Protein AF-A0A7C6L7Q6-F1 (afdb_monomer)

Nearest PDB structures (foldseek):
  7sqc-assembly1_R0  TM=4.753E-01  e=5.467E-02  Chlamydomonas reinhardtii
  7xt4-assembly1_C  TM=5.118E-01  e=1.279E-01  Candidatus Scalindua brodae
  7y8y-assembly1_B  TM=5.255E-01  e=1.122E-01  Candidatus Scalindua brodae
  7xsq-assembly1_B  TM=5.511E-01  e=2.156E-01  Candidatus S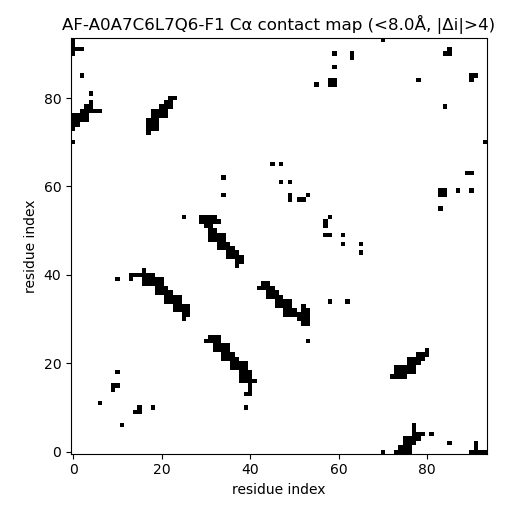calindua brodae
  7xss-assembly1_C  TM=5.230E-01  e=2.458E-01  Candidatus Scalindua brodae

Mean predicted aligned error: 6.53 Å

Sequen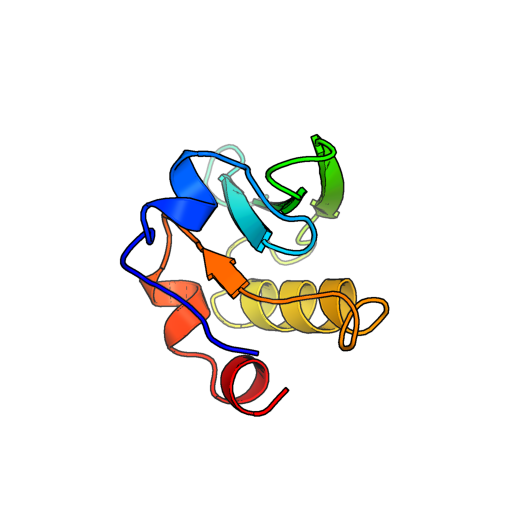ce (94 aa):
MPFLRLHPEVINRKERVRDREIDTIIGKNKRDAIVTICERKTKMAIIHKLDEGRKAEALPQTVFLSLLAYKDKVHSITSDNGDELLHTKKLRKA

Radius of gyration: 12.82 Å; Cα contacts (8 Å, |Δi|>4): 167; chains: 1; bounding box: 29×24×30 Å

Foldseek 3Di:
DAEDADQPVCLVVLVDWQEWEWEKDADPPQQKIKIWIAISNPRDIDIGIQNRGPDLVRVQVVVCVSCVVCVVRHDYYYYPVCPSNVPDPSVVVD

Structure (mmCIF, N/CA/C/O backbone):
data_AF-A0A7C6L7Q6-F1
#
_entry.id   AF-A0A7C6L7Q6-F1
#
loop_
_atom_site.group_PDB
_atom_site.id
_atom_site.type_symbol
_atom_site.label_atom_id
_atom_site.label_alt_id
_atom_site.label_comp_id
_atom_site.label_asym_id
_atom_site.label_entity_id
_atom_site.label_seq_id
_atom_site.pdbx_PDB_ins_code
_atom_site.Cartn_x
_atom_site.Cartn_y
_atom_site.Cartn_z
_atom_site.occupancy
_atom_site.B_iso_or_equiv
_atom_site.auth_seq_id
_atom_site.auth_comp_id
_atom_site.auth_asym_id
_atom_site.auth_atom_id
_atom_site.pdbx_PDB_model_num
ATOM 1 N N . MET A 1 1 ? 10.172 -6.048 -0.193 1.00 61.16 1 MET A N 1
ATOM 2 C CA . MET A 1 1 ? 9.987 -4.731 -0.866 1.00 61.16 1 MET A CA 1
ATOM 3 C C . MET A 1 1 ? 10.576 -3.593 -0.033 1.00 61.16 1 MET A C 1
ATOM 5 O O . MET A 1 1 ? 10.320 -3.580 1.166 1.00 61.16 1 MET A O 1
ATOM 9 N N . PRO A 1 2 ? 11.355 -2.648 -0.597 1.00 68.75 2 PRO A N 1
ATOM 10 C CA . PRO A 1 2 ? 11.906 -1.531 0.170 1.00 68.75 2 PRO A CA 1
ATOM 11 C C . PRO A 1 2 ? 10.902 -0.378 0.340 1.00 68.75 2 PRO A C 1
ATOM 13 O O . PRO A 1 2 ? 10.264 0.060 -0.619 1.00 68.75 2 PRO A O 1
ATOM 16 N N . PHE A 1 3 ? 10.815 0.138 1.570 1.00 71.56 3 PHE A N 1
ATOM 17 C CA . PHE A 1 3 ? 10.124 1.386 1.893 1.00 71.56 3 PHE A CA 1
ATOM 18 C C . PHE A 1 3 ? 11.136 2.532 1.829 1.00 71.56 3 PHE A C 1
ATOM 20 O O . PHE A 1 3 ? 12.166 2.480 2.509 1.00 71.56 3 PHE A O 1
ATOM 27 N N . LEU A 1 4 ? 10.874 3.540 1.002 1.00 68.75 4 LEU A N 1
ATOM 28 C CA . LEU A 1 4 ? 11.803 4.639 0.755 1.00 68.75 4 LEU A CA 1
ATOM 29 C C . LEU A 1 4 ? 11.230 5.942 1.314 1.00 68.75 4 LEU A C 1
ATOM 31 O O . LEU A 1 4 ? 10.129 6.352 0.961 1.00 68.75 4 LEU A O 1
ATOM 35 N N . ARG A 1 5 ? 11.998 6.591 2.198 1.00 63.44 5 ARG A N 1
ATOM 36 C CA . ARG A 1 5 ? 11.690 7.937 2.715 1.00 63.44 5 ARG A CA 1
ATOM 37 C C . ARG A 1 5 ? 12.099 9.026 1.718 1.00 63.44 5 ARG A C 1
ATOM 39 O O . ARG A 1 5 ? 11.448 10.056 1.610 1.00 63.44 5 ARG A O 1
ATOM 46 N N . LEU A 1 6 ? 13.193 8.789 0.999 1.00 65.31 6 LEU A N 1
ATOM 47 C CA . LEU A 1 6 ? 13.668 9.646 -0.081 1.00 65.31 6 LEU A CA 1
ATOM 48 C C . LEU A 1 6 ? 13.104 9.125 -1.400 1.00 65.31 6 LEU A C 1
ATOM 50 O O . LEU A 1 6 ? 13.008 7.915 -1.586 1.00 65.31 6 LEU A O 1
ATOM 54 N N . HIS A 1 7 ? 12.755 10.031 -2.307 1.00 70.50 7 HIS A N 1
ATOM 55 C CA . HIS A 1 7 ? 12.244 9.695 -3.632 1.00 70.50 7 HIS A CA 1
ATOM 56 C C . HIS A 1 7 ? 13.400 9.755 -4.645 1.00 70.50 7 HIS A C 1
ATOM 58 O O . HIS A 1 7 ? 13.735 10.855 -5.087 1.00 70.50 7 HIS A O 1
ATOM 64 N N . PRO A 1 8 ? 14.041 8.620 -5.005 1.00 77.75 8 PRO A N 1
ATOM 65 C CA . PRO A 1 8 ? 14.990 8.564 -6.109 1.00 77.75 8 PRO A CA 1
ATOM 66 C C . PRO A 1 8 ? 14.464 9.272 -7.357 1.00 77.75 8 PRO A C 1
ATOM 68 O O . PRO A 1 8 ? 13.273 9.179 -7.664 1.00 77.75 8 PRO A O 1
ATOM 71 N N . GLU A 1 9 ? 15.349 9.911 -8.122 1.00 80.94 9 GLU A N 1
ATOM 72 C CA . GLU A 1 9 ? 14.939 10.666 -9.313 1.00 80.94 9 GLU A CA 1
ATOM 73 C C . GLU A 1 9 ? 14.134 9.823 -10.306 1.00 80.94 9 GLU A C 1
ATOM 75 O O . GLU A 1 9 ? 13.155 10.315 -10.857 1.00 80.94 9 GLU A O 1
ATOM 80 N N . VAL A 1 10 ? 14.460 8.536 -10.453 1.00 79.94 10 VAL A N 1
ATOM 81 C CA . VAL A 1 10 ? 13.714 7.592 -11.304 1.00 79.94 10 VAL A CA 1
ATOM 82 C C . VAL A 1 10 ? 12.225 7.482 -10.926 1.00 79.94 10 VAL A C 1
ATOM 84 O O . VAL A 1 10 ? 11.366 7.361 -11.802 1.00 79.94 10 VAL A O 1
ATOM 87 N N . ILE A 1 11 ? 11.895 7.581 -9.630 1.00 81.12 11 ILE A N 1
ATOM 88 C CA . ILE A 1 11 ? 10.509 7.568 -9.131 1.00 81.12 11 ILE A CA 1
ATOM 89 C C . ILE A 1 11 ? 9.828 8.903 -9.452 1.00 81.12 11 ILE A C 1
ATOM 91 O O . ILE A 1 11 ? 8.674 8.932 -9.888 1.00 81.12 11 ILE A O 1
ATOM 95 N N . ASN A 1 12 ? 10.543 10.017 -9.275 1.00 81.75 12 ASN A N 1
ATOM 96 C CA . ASN A 1 12 ? 10.022 11.359 -9.552 1.00 81.75 12 ASN A CA 1
ATOM 97 C C . ASN A 1 12 ? 9.773 11.593 -11.044 1.00 81.75 12 ASN A C 1
ATOM 99 O O . ASN A 1 12 ? 8.749 12.171 -11.412 1.00 81.75 12 ASN A O 1
ATOM 103 N N . ARG A 1 13 ? 10.658 11.077 -11.899 1.00 85.81 13 ARG A N 1
ATOM 104 C CA . ARG A 1 13 ? 10.535 11.118 -13.361 1.00 85.81 13 ARG A CA 1
ATOM 105 C C . ARG A 1 13 ? 9.472 10.153 -13.901 1.00 85.81 13 ARG A C 1
ATOM 107 O O . ARG A 1 13 ? 9.108 10.254 -15.067 1.00 85.81 13 ARG A O 1
ATOM 114 N N . LYS A 1 14 ? 8.928 9.255 -13.060 1.00 85.75 14 LYS A N 1
ATOM 115 C CA . LYS A 1 14 ? 7.888 8.264 -13.415 1.00 85.75 14 LYS A CA 1
ATOM 116 C C . LYS A 1 14 ? 8.312 7.361 -14.585 1.00 85.75 14 LYS A C 1
ATOM 118 O O . LYS A 1 14 ? 7.496 6.977 -15.423 1.00 85.75 14 LYS A O 1
ATOM 123 N N . GLU A 1 15 ? 9.597 7.019 -14.651 1.00 85.56 15 GLU A N 1
ATOM 124 C CA . GLU A 1 15 ? 10.193 6.346 -15.814 1.00 85.56 15 GLU A CA 1
ATOM 125 C C . GLU A 1 15 ? 9.889 4.841 -15.853 1.00 85.56 15 GLU A C 1
ATOM 127 O O . GLU A 1 15 ? 9.789 4.252 -16.934 1.00 85.56 15 GLU A O 1
ATOM 132 N N . ARG A 1 16 ? 9.635 4.210 -14.700 1.00 88.00 16 ARG A N 1
ATOM 133 C CA . ARG A 1 16 ? 9.319 2.777 -14.594 1.00 88.00 16 ARG A CA 1
ATOM 134 C C . ARG A 1 16 ? 7.979 2.524 -13.906 1.00 88.00 16 ARG A C 1
ATOM 136 O O . ARG A 1 16 ? 7.449 3.375 -13.205 1.00 88.00 16 ARG A O 1
ATOM 143 N N . VAL A 1 17 ? 7.429 1.341 -14.160 1.00 88.25 17 VAL A N 1
ATOM 144 C CA . VAL A 1 17 ? 6.243 0.833 -13.463 1.00 88.25 17 VAL A CA 1
ATOM 145 C C . VAL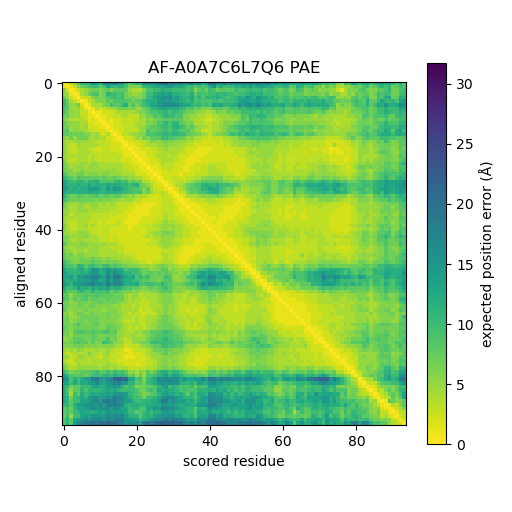 A 1 17 ? 6.647 0.165 -12.150 1.00 88.25 17 VAL A C 1
ATOM 147 O O . VAL A 1 17 ? 7.783 -0.293 -12.024 1.00 88.25 17 VAL A O 1
ATOM 150 N N . ARG A 1 18 ? 5.670 -0.011 -11.252 1.00 87.75 18 ARG A N 1
ATOM 151 C CA . ARG A 1 18 ? 5.757 -0.737 -9.966 1.00 87.75 18 ARG A CA 1
ATOM 152 C C . ARG A 1 18 ? 6.293 0.101 -8.805 1.00 87.75 18 ARG A C 1
ATOM 154 O O . ARG A 1 18 ? 6.448 -0.434 -7.708 1.00 87.75 18 ARG A O 1
ATOM 161 N N . ASP A 1 19 ? 6.514 1.395 -9.007 1.00 88.81 19 ASP A N 1
ATOM 162 C CA . ASP A 1 19 ? 6.737 2.325 -7.903 1.00 88.81 19 ASP A CA 1
ATOM 163 C C . ASP A 1 19 ? 5.378 2.800 -7.393 1.00 88.81 19 ASP A C 1
ATOM 165 O O . ASP A 1 19 ? 4.571 3.357 -8.147 1.00 88.81 19 ASP A O 1
ATOM 169 N N . ARG A 1 20 ? 5.098 2.528 -6.119 1.00 87.81 20 ARG A N 1
ATOM 170 C CA . ARG A 1 20 ? 3.812 2.852 -5.506 1.00 87.81 20 ARG A CA 1
ATOM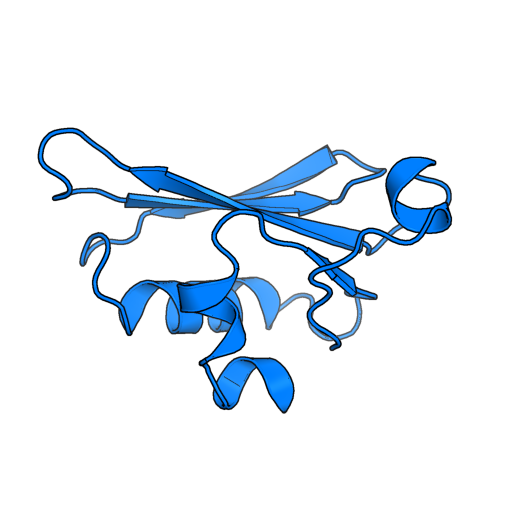 171 C C . ARG A 1 20 ? 3.970 3.886 -4.410 1.00 87.81 20 ARG A C 1
ATOM 173 O O . ARG A 1 20 ? 4.928 3.863 -3.653 1.00 87.81 20 ARG A O 1
ATOM 180 N N . GLU A 1 21 ? 2.994 4.761 -4.321 1.00 87.75 21 GLU A N 1
ATOM 181 C CA . GLU A 1 21 ? 2.879 5.781 -3.292 1.00 87.75 21 GLU A CA 1
ATOM 182 C C . GLU A 1 21 ? 1.666 5.462 -2.430 1.00 87.75 21 GLU A C 1
ATOM 184 O O . GLU A 1 21 ? 0.607 5.117 -2.958 1.00 87.75 21 GLU A O 1
ATOM 189 N N . ILE A 1 22 ? 1.848 5.524 -1.116 1.00 87.12 22 ILE A N 1
ATOM 190 C CA . ILE A 1 22 ? 0.803 5.288 -0.129 1.00 87.12 22 ILE A CA 1
ATOM 191 C C . ILE A 1 22 ? 0.480 6.600 0.558 1.00 87.12 22 ILE A C 1
ATOM 193 O O . ILE A 1 22 ? 1.351 7.190 1.200 1.00 87.12 22 ILE A O 1
ATOM 197 N N . ASP A 1 23 ? -0.787 6.975 0.476 1.00 86.25 23 ASP A N 1
ATOM 198 C CA . ASP A 1 23 ? -1.360 8.139 1.139 1.00 86.25 23 ASP A CA 1
ATOM 199 C C . ASP A 1 23 ? -2.552 7.699 2.005 1.00 86.25 23 ASP A C 1
ATOM 201 O O . ASP A 1 23 ? -3.193 6.673 1.745 1.00 86.25 23 ASP A O 1
ATOM 205 N N . THR A 1 24 ? -2.832 8.443 3.071 1.00 85.25 24 THR A N 1
ATOM 206 C CA . THR A 1 24 ? -3.932 8.172 3.998 1.00 85.25 24 THR A CA 1
ATOM 207 C C . THR A 1 24 ? -4.819 9.398 4.154 1.00 85.25 24 THR A C 1
ATOM 209 O O . THR A 1 24 ? -4.438 10.395 4.763 1.00 85.25 24 THR A O 1
ATOM 212 N N . ILE A 1 25 ? -6.061 9.281 3.694 1.00 86.31 25 ILE A N 1
ATOM 213 C CA . ILE A 1 25 ? -7.093 10.297 3.869 1.00 86.31 25 ILE A CA 1
ATOM 214 C C . ILE A 1 25 ? -7.757 10.074 5.225 1.00 86.31 25 ILE A C 1
ATOM 216 O O . ILE A 1 25 ? -8.288 8.998 5.501 1.00 86.31 25 ILE A O 1
ATOM 220 N N . ILE A 1 26 ? -7.755 11.099 6.074 1.00 82.31 26 ILE A N 1
ATOM 221 C CA . ILE A 1 26 ? -8.343 11.040 7.415 1.00 82.31 26 ILE A CA 1
ATOM 222 C C . ILE A 1 26 ? -9.679 11.782 7.409 1.00 82.31 26 ILE A C 1
ATOM 224 O O . ILE A 1 26 ? -9.752 12.965 7.079 1.00 82.31 26 ILE A O 1
ATOM 228 N N . GLY A 1 27 ? -10.739 11.081 7.801 1.00 81.31 27 GLY A N 1
ATOM 229 C CA . GLY A 1 27 ? -12.073 11.641 7.952 1.00 81.31 27 GLY A CA 1
ATOM 230 C C . GLY A 1 27 ? -12.200 12.565 9.166 1.00 81.31 27 GLY A C 1
ATOM 231 O O . GLY A 1 27 ? -11.333 12.651 10.044 1.00 81.31 27 GLY A O 1
ATOM 232 N N . LYS A 1 28 ? -13.334 13.265 9.241 1.00 80.31 28 LYS A N 1
ATOM 233 C CA . LYS A 1 28 ? -13.636 14.208 10.325 1.00 80.31 28 LYS A CA 1
ATOM 234 C C . LYS A 1 28 ? -13.512 13.521 11.694 1.00 80.31 28 LYS A C 1
ATOM 236 O O . LYS A 1 28 ? -13.939 12.384 11.881 1.00 80.31 28 LYS A O 1
ATOM 241 N N . ASN A 1 29 ? -12.924 14.219 12.667 1.00 76.75 29 ASN A N 1
ATOM 242 C CA . ASN A 1 29 ? -12.676 13.717 14.027 1.00 76.75 29 ASN A CA 1
ATOM 243 C C . ASN A 1 29 ? -11.752 12.482 14.118 1.00 76.75 29 ASN A C 1
ATOM 245 O O . ASN A 1 29 ? -11.758 11.813 15.148 1.00 76.75 29 ASN A O 1
ATOM 249 N N . LYS A 1 30 ? -10.963 12.175 13.072 1.00 71.19 30 LYS A N 1
ATOM 250 C CA . LYS A 1 30 ? -10.024 11.033 13.020 1.00 71.19 30 LYS A CA 1
ATOM 251 C C . LYS A 1 30 ? -10.683 9.656 13.233 1.00 71.19 30 LYS A C 1
ATOM 253 O O . LYS A 1 30 ? -9.999 8.708 13.611 1.00 71.19 30 LYS A O 1
ATOM 258 N N . ARG A 1 31 ? -12.002 9.556 13.021 1.00 72.62 31 ARG A N 1
ATOM 259 C CA . ARG A 1 31 ? -12.775 8.316 13.219 1.00 72.62 31 ARG A CA 1
ATOM 260 C C . ARG A 1 31 ? -12.695 7.394 12.013 1.00 72.62 31 ARG A C 1
ATOM 262 O O . ARG A 1 31 ? -12.474 6.204 12.178 1.00 72.62 31 ARG A O 1
ATOM 269 N N . ASP A 1 32 ? -12.816 7.963 10.823 1.00 82.25 32 ASP A N 1
ATOM 270 C CA . ASP A 1 32 ? -12.659 7.243 9.566 1.00 82.25 32 ASP A CA 1
ATOM 271 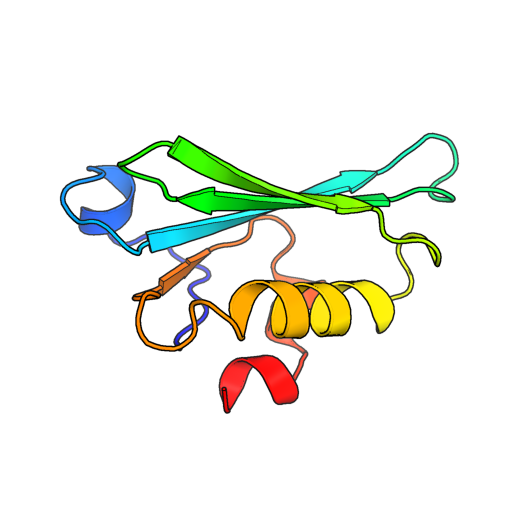C C . ASP A 1 32 ? -11.273 7.508 8.982 1.00 82.25 32 ASP A C 1
ATOM 273 O O . ASP A 1 32 ? -10.723 8.606 9.112 1.00 82.25 32 ASP A O 1
ATOM 277 N N . ALA A 1 33 ? -10.720 6.514 8.302 1.00 84.88 33 ALA A N 1
ATOM 278 C CA . ALA A 1 33 ? -9.530 6.686 7.489 1.00 84.88 33 ALA A CA 1
ATOM 279 C C . ALA A 1 33 ? -9.645 5.840 6.218 1.00 84.88 33 ALA A C 1
ATOM 281 O O . ALA A 1 33 ? -10.301 4.800 6.204 1.00 84.88 33 ALA A O 1
ATOM 282 N N . ILE A 1 34 ? -9.034 6.303 5.136 1.00 87.38 34 ILE A N 1
ATOM 283 C CA . ILE A 1 34 ? -8.949 5.598 3.860 1.00 87.38 34 ILE A CA 1
ATOM 284 C C . ILE A 1 34 ? -7.481 5.570 3.474 1.00 87.38 34 ILE A C 1
ATOM 286 O O . ILE A 1 34 ? -6.826 6.608 3.475 1.00 87.38 34 ILE A O 1
ATOM 290 N N . VAL A 1 35 ? -6.975 4.396 3.121 1.00 87.50 35 VAL A N 1
ATOM 291 C CA . VAL A 1 35 ? -5.651 4.264 2.524 1.00 87.50 35 VAL A CA 1
ATOM 292 C C . VAL A 1 35 ? -5.781 4.204 1.010 1.00 87.50 35 VAL A C 1
ATOM 294 O O . VAL A 1 35 ? -6.656 3.525 0.466 1.00 87.50 35 VAL A O 1
ATOM 297 N N . THR A 1 36 ? -4.900 4.921 0.327 1.00 89.81 36 THR A N 1
ATOM 298 C CA . THR A 1 36 ? -4.770 4.882 -1.125 1.00 89.81 36 THR A CA 1
ATOM 299 C C . THR A 1 36 ? -3.366 4.428 -1.488 1.00 89.81 36 THR A C 1
ATOM 301 O O . THR A 1 36 ? -2.388 4.835 -0.869 1.00 89.81 36 THR A O 1
ATOM 304 N N . ILE A 1 37 ? -3.269 3.530 -2.464 1.00 89.75 37 ILE A N 1
ATOM 305 C CA . ILE A 1 37 ? -2.010 3.003 -2.979 1.00 89.75 37 ILE A CA 1
ATOM 306 C C . ILE A 1 37 ? -2.001 3.251 -4.481 1.00 89.75 37 ILE A C 1
ATOM 308 O O . ILE A 1 37 ? -2.695 2.565 -5.234 1.00 89.75 37 ILE A O 1
ATOM 312 N N . CYS A 1 38 ? -1.203 4.216 -4.915 1.00 90.81 38 CYS A N 1
ATOM 313 C CA . CYS A 1 38 ? -1.180 4.701 -6.287 1.00 90.81 38 CYS A CA 1
ATOM 314 C C . CYS A 1 38 ? 0.120 4.312 -6.984 1.00 90.81 38 CYS A C 1
ATOM 316 O O . CYS A 1 38 ? 1.213 4.623 -6.519 1.00 90.81 38 CYS A O 1
ATOM 318 N N . GLU A 1 39 ? 0.019 3.659 -8.137 1.00 91.25 39 GLU A N 1
ATOM 319 C CA . GLU A 1 39 ? 1.173 3.413 -8.997 1.00 91.25 39 GLU A CA 1
ATOM 320 C C . GLU A 1 39 ? 1.539 4.703 -9.754 1.00 91.25 39 GLU A C 1
ATOM 322 O O . GLU A 1 39 ? 0.701 5.345 -10.396 1.00 91.25 39 GLU A O 1
ATOM 327 N N . ARG A 1 40 ? 2.800 5.132 -9.644 1.00 89.38 40 ARG A N 1
ATOM 328 C CA . ARG A 1 40 ? 3.214 6.492 -10.024 1.00 89.38 40 ARG A CA 1
ATOM 329 C C . ARG A 1 40 ? 3.180 6.750 -11.531 1.00 89.38 40 ARG A C 1
ATOM 331 O O . ARG A 1 40 ? 2.954 7.908 -11.912 1.00 89.38 40 ARG A O 1
ATOM 338 N N . LYS A 1 41 ? 3.368 5.720 -12.365 1.00 89.62 41 LYS A N 1
ATOM 339 C CA . LYS A 1 41 ? 3.423 5.820 -13.833 1.00 89.62 41 LYS A CA 1
ATOM 340 C C . LYS A 1 41 ? 2.052 5.626 -14.488 1.00 89.62 41 LYS A C 1
ATOM 342 O O . LYS A 1 41 ? 1.583 6.503 -15.201 1.00 89.62 41 LYS A O 1
ATOM 347 N N . THR A 1 42 ? 1.402 4.505 -14.210 1.00 90.38 42 THR A N 1
ATOM 348 C CA . THR A 1 42 ? 0.105 4.057 -14.746 1.00 90.38 42 THR A CA 1
ATOM 349 C C . THR A 1 42 ? -1.099 4.708 -14.078 1.00 90.38 42 THR A C 1
ATOM 351 O O . THR A 1 42 ? -2.187 4.651 -14.638 1.00 90.38 42 THR A O 1
ATOM 354 N N . LYS A 1 43 ? -0.929 5.311 -12.891 1.00 88.81 43 LYS A N 1
ATOM 355 C CA . LYS A 1 43 ? -2.018 5.908 -12.093 1.00 88.81 43 LYS A CA 1
ATOM 356 C C . LYS A 1 43 ? -3.081 4.918 -11.622 1.00 88.81 43 LYS A C 1
ATOM 358 O O . LYS A 1 43 ? -4.127 5.335 -11.138 1.00 88.81 43 LYS A O 1
ATOM 363 N N . MET A 1 44 ? -2.799 3.617 -11.690 1.00 90.50 44 MET A N 1
ATOM 364 C CA . MET A 1 44 ? -3.644 2.604 -11.069 1.00 90.50 44 MET A CA 1
ATOM 365 C C . MET A 1 44 ? -3.674 2.827 -9.553 1.00 90.50 44 MET A C 1
ATOM 367 O O . MET A 1 44 ? -2.620 2.846 -8.913 1.00 90.50 44 MET A O 1
ATOM 371 N N . ALA A 1 45 ? -4.874 2.971 -8.994 1.00 90.81 45 ALA A N 1
ATOM 372 C CA . ALA A 1 45 ? -5.087 3.207 -7.574 1.00 90.81 45 ALA A CA 1
ATOM 373 C C . ALA A 1 45 ? -5.821 2.029 -6.929 1.00 90.81 45 ALA A C 1
ATOM 375 O O . ALA A 1 45 ? -6.788 1.503 -7.478 1.00 90.81 45 ALA A O 1
ATOM 376 N N . ILE A 1 46 ? -5.365 1.638 -5.743 1.00 89.81 46 ILE A N 1
ATOM 377 C CA . ILE A 1 46 ? -6.087 0.746 -4.836 1.00 89.81 46 ILE A CA 1
ATOM 378 C C . ILE A 1 46 ? -6.539 1.606 -3.667 1.00 89.81 46 ILE A C 1
ATOM 380 O O . ILE A 1 46 ? -5.717 2.273 -3.044 1.00 89.81 46 ILE A O 1
ATOM 384 N N . ILE A 1 47 ? -7.836 1.598 -3.385 1.00 90.31 47 ILE A N 1
ATOM 385 C CA . ILE A 1 47 ? -8.438 2.394 -2.317 1.00 90.31 47 ILE A CA 1
ATOM 386 C C . ILE A 1 47 ? -9.078 1.425 -1.334 1.00 90.31 47 ILE A C 1
ATOM 388 O O . ILE A 1 47 ? -9.859 0.564 -1.737 1.00 90.31 47 ILE A O 1
ATOM 392 N N . HIS A 1 48 ? -8.736 1.555 -0.056 1.00 87.75 48 HIS A N 1
ATOM 393 C CA . HIS A 1 48 ? -9.278 0.706 0.995 1.00 87.75 48 HIS A CA 1
ATOM 394 C C . HIS A 1 48 ? -9.709 1.556 2.186 1.00 87.75 48 HIS A C 1
ATOM 396 O O . HIS A 1 48 ? -8.939 2.379 2.685 1.00 87.75 48 HIS A O 1
ATOM 402 N N . LYS A 1 49 ? -10.946 1.368 2.647 1.00 86.56 49 LYS A N 1
ATOM 403 C CA . LYS A 1 49 ? -11.429 2.011 3.868 1.00 86.56 49 LYS A CA 1
ATOM 404 C C . LYS A 1 49 ? -10.855 1.273 5.078 1.00 86.56 49 LYS A C 1
ATOM 406 O O . LYS A 1 49 ? -10.856 0.051 5.109 1.00 86.56 49 LYS A O 1
ATOM 411 N N . LEU A 1 50 ? -10.365 2.009 6.068 1.00 83.12 50 LEU A N 1
ATOM 412 C CA . LEU A 1 50 ? -9.961 1.455 7.355 1.00 83.12 50 LEU A CA 1
ATOM 413 C C . LEU A 1 50 ? -11.180 1.459 8.278 1.00 83.12 50 LEU A C 1
ATOM 415 O O . LEU A 1 50 ? -11.528 2.499 8.838 1.00 83.12 50 LEU A O 1
ATOM 419 N N . ASP A 1 51 ? -11.824 0.302 8.428 1.00 73.31 51 ASP A N 1
ATOM 420 C CA . ASP A 1 51 ? -13.026 0.147 9.265 1.00 73.31 51 ASP A CA 1
ATOM 421 C C . ASP A 1 51 ? -12.763 0.477 10.742 1.00 73.31 51 ASP A C 1
ATOM 423 O O . ASP A 1 51 ? -13.648 0.941 11.457 1.00 73.31 51 ASP A O 1
ATOM 427 N N . GLU A 1 52 ? -11.517 0.312 11.190 1.00 72.69 52 GLU A N 1
ATOM 428 C CA . GLU A 1 52 ? -11.071 0.672 12.537 1.00 72.69 52 GLU A CA 1
ATOM 429 C C . GLU A 1 52 ? -10.461 2.085 12.638 1.00 72.69 52 GLU A C 1
ATOM 431 O O . GLU A 1 52 ? -9.890 2.444 13.672 1.00 72.69 52 GLU A O 1
ATOM 436 N N . GLY A 1 53 ? -10.551 2.896 11.579 1.00 71.06 53 GLY A N 1
ATOM 437 C CA . GLY A 1 53 ? -9.964 4.236 11.519 1.00 71.06 53 GLY A CA 1
ATOM 438 C C . GLY A 1 53 ? -8.430 4.231 11.530 1.00 71.06 53 GLY A C 1
ATOM 439 O O . GLY A 1 53 ? -7.784 3.296 11.057 1.00 71.06 53 GLY A O 1
ATOM 440 N N . ARG A 1 54 ? -7.812 5.287 12.084 1.00 67.75 54 ARG A N 1
ATOM 441 C CA . ARG A 1 54 ? -6.340 5.447 12.167 1.00 67.75 54 ARG A CA 1
ATOM 442 C C . ARG A 1 54 ? -5.722 4.689 13.352 1.00 67.75 54 ARG A C 1
ATOM 444 O O . ARG A 1 54 ? -4.794 5.181 13.992 1.00 67.75 54 ARG A O 1
ATOM 451 N N . LYS A 1 55 ? -6.224 3.505 13.709 1.00 70.56 55 LYS A N 1
ATOM 452 C CA . LYS A 1 55 ? -5.489 2.674 14.674 1.00 70.56 55 LYS A CA 1
ATOM 453 C C . LYS A 1 55 ? -4.127 2.329 14.073 1.00 70.56 55 LYS A C 1
ATOM 455 O O . LYS A 1 55 ? -4.056 1.846 12.943 1.00 70.56 55 LYS A O 1
ATOM 460 N N . ALA A 1 56 ? -3.061 2.555 14.841 1.00 64.62 56 ALA A N 1
ATOM 461 C CA . ALA A 1 56 ? -1.678 2.387 14.387 1.00 64.62 56 ALA A CA 1
ATOM 462 C C . ALA A 1 56 ? -1.389 0.982 13.825 1.00 64.62 56 ALA A C 1
ATOM 464 O O . ALA A 1 56 ? -0.532 0.819 12.964 1.00 64.62 56 ALA A O 1
ATOM 465 N N . GLU A 1 57 ? -2.132 -0.033 14.270 1.00 68.88 57 GLU A N 1
ATOM 466 C CA . GLU A 1 57 ? -1.984 -1.410 13.796 1.00 68.88 57 GLU A CA 1
ATOM 467 C C . GLU A 1 57 ? -2.838 -1.743 12.564 1.00 68.88 57 GLU A C 1
ATOM 469 O O . GLU A 1 57 ? -2.467 -2.634 11.798 1.00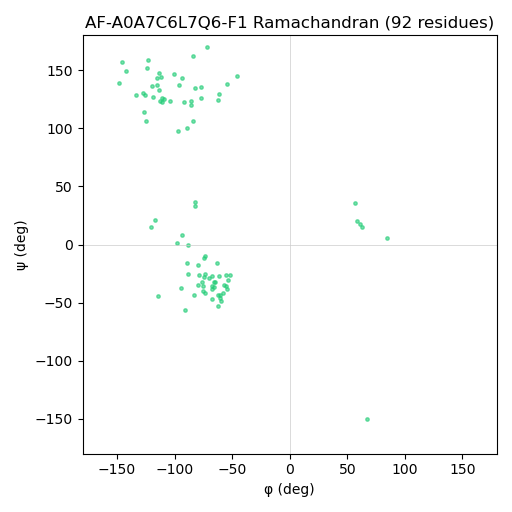 68.88 57 GLU A O 1
ATOM 474 N N . ALA A 1 58 ? -3.949 -1.034 12.340 1.00 74.88 58 ALA A N 1
ATOM 475 C CA . ALA A 1 58 ? -4.900 -1.338 11.271 1.00 74.88 58 ALA A CA 1
ATOM 476 C C . ALA A 1 58 ? -4.375 -0.909 9.892 1.00 74.88 58 ALA A C 1
ATOM 478 O O . ALA A 1 58 ? -4.510 -1.646 8.910 1.00 74.88 58 ALA A O 1
ATOM 479 N N . LEU A 1 59 ? -3.719 0.254 9.816 1.00 77.69 59 LEU A N 1
ATOM 480 C CA . LEU A 1 59 ? -3.174 0.789 8.566 1.00 77.69 59 LEU A CA 1
ATOM 481 C C . LEU A 1 59 ? -2.088 -0.132 7.961 1.00 77.69 59 LEU A C 1
ATOM 483 O O . LEU A 1 59 ? -2.245 -0.549 6.811 1.00 77.69 59 LEU A O 1
ATOM 487 N N . PRO A 1 60 ? -1.029 -0.539 8.689 1.00 76.94 60 PRO A N 1
ATOM 488 C CA . PRO A 1 60 ? 0.018 -1.379 8.112 1.00 76.94 60 PRO A CA 1
ATOM 489 C C . PRO A 1 60 ? -0.459 -2.780 7.716 1.00 76.94 60 PRO A C 1
ATOM 491 O O . PRO A 1 60 ? 0.040 -3.348 6.744 1.00 76.94 60 PRO A O 1
ATOM 494 N N . GLN A 1 61 ? -1.424 -3.342 8.453 1.00 79.50 61 GLN A N 1
ATOM 495 C CA . GLN A 1 61 ? -2.030 -4.635 8.126 1.00 79.50 61 GLN A CA 1
ATOM 496 C C . GLN A 1 61 ? -2.851 -4.553 6.839 1.00 79.50 61 GLN A C 1
ATOM 498 O O . GLN A 1 61 ? -2.662 -5.367 5.937 1.00 79.50 61 GLN A O 1
ATOM 503 N N . THR A 1 62 ? -3.695 -3.529 6.719 1.00 81.75 62 THR A N 1
ATOM 504 C CA . THR A 1 62 ? -4.503 -3.287 5.518 1.00 81.75 62 THR A CA 1
ATOM 505 C C . THR A 1 62 ? -3.624 -3.069 4.291 1.00 81.75 62 THR A C 1
ATOM 507 O O . THR A 1 62 ? -3.871 -3.646 3.231 1.00 81.75 62 THR A O 1
ATOM 510 N N . VAL A 1 63 ? -2.555 -2.282 4.438 1.00 80.44 63 VAL A N 1
ATOM 511 C CA . VAL A 1 63 ? -1.565 -2.056 3.379 1.00 80.44 63 VAL A CA 1
ATOM 512 C C . VAL A 1 63 ? -0.890 -3.362 2.970 1.00 80.44 63 VAL A C 1
ATOM 514 O O . VAL A 1 63 ? -0.792 -3.647 1.778 1.00 80.44 63 VAL A O 1
ATOM 517 N N . PHE A 1 64 ? -0.464 -4.183 3.934 1.00 80.81 64 PHE A N 1
ATOM 518 C CA . PHE A 1 64 ? 0.152 -5.479 3.653 1.00 80.81 64 PHE A CA 1
ATOM 519 C C . PHE A 1 64 ? -0.795 -6.399 2.874 1.00 80.81 64 PHE A C 1
ATOM 521 O O . PHE A 1 64 ? -0.404 -6.929 1.836 1.00 80.81 64 PHE A O 1
ATOM 528 N N . LEU A 1 65 ? -2.046 -6.539 3.322 1.00 81.94 65 LEU A N 1
ATOM 529 C CA . LEU A 1 65 ? -3.056 -7.363 2.651 1.00 81.94 65 LEU A CA 1
ATOM 530 C C . LEU A 1 65 ? -3.368 -6.849 1.238 1.00 81.94 65 LEU A C 1
ATOM 532 O O . LEU A 1 65 ? -3.402 -7.632 0.290 1.00 81.94 65 LEU A O 1
ATOM 536 N N . SER A 1 66 ? -3.507 -5.532 1.076 1.00 82.56 66 SER A N 1
ATOM 537 C CA . SER A 1 66 ? -3.776 -4.891 -0.220 1.00 82.56 66 SER A CA 1
ATOM 538 C C . SER A 1 66 ? -2.625 -5.064 -1.215 1.00 82.56 66 SER A C 1
ATOM 540 O O . SER A 1 66 ? -2.838 -5.141 -2.425 1.00 82.56 66 SER A O 1
ATOM 542 N N . LEU A 1 67 ? -1.389 -5.124 -0.717 1.00 81.00 67 LEU A N 1
ATOM 543 C CA . LEU A 1 67 ? -0.191 -5.307 -1.532 1.00 81.00 67 LEU A CA 1
ATOM 544 C C . LEU A 1 67 ? 0.175 -6.771 -1.759 1.00 81.00 67 LEU A C 1
ATOM 546 O O . LEU A 1 67 ? 0.937 -7.040 -2.684 1.00 81.00 67 LEU A O 1
ATOM 550 N N . LEU A 1 68 ? -0.369 -7.711 -0.981 1.00 80.81 68 LEU A N 1
ATOM 551 C CA . LEU A 1 68 ? -0.036 -9.133 -1.080 1.00 80.81 68 LEU A CA 1
ATOM 552 C C . LEU A 1 68 ? -0.310 -9.685 -2.488 1.00 80.81 68 LEU A C 1
ATOM 554 O O . LEU A 1 68 ? 0.544 -10.356 -3.060 1.00 80.81 68 LEU A O 1
ATOM 558 N N . ALA A 1 69 ? -1.437 -9.299 -3.096 1.00 79.94 69 ALA A N 1
ATOM 559 C CA . ALA A 1 69 ? -1.795 -9.655 -4.477 1.00 79.94 69 ALA A CA 1
ATOM 560 C C . ALA A 1 69 ? -0.827 -9.090 -5.539 1.00 79.94 69 ALA A C 1
ATOM 562 O O . ALA A 1 69 ? -0.820 -9.518 -6.694 1.00 79.94 69 ALA A O 1
ATOM 563 N N . TYR A 1 70 ? -0.003 -8.115 -5.157 1.00 80.25 70 TYR A N 1
ATOM 564 C CA . TYR A 1 70 ? 0.959 -7.435 -6.016 1.00 80.25 70 TYR A CA 1
ATOM 565 C C . TYR A 1 70 ? 2.390 -7.595 -5.516 1.00 80.25 70 TYR A C 1
ATOM 567 O O . TYR A 1 70 ? 3.260 -6.858 -5.976 1.00 80.25 70 TYR A O 1
ATOM 575 N N . LYS A 1 71 ? 2.648 -8.536 -4.599 1.00 76.38 71 LYS A N 1
ATOM 576 C CA . LYS A 1 71 ? 3.940 -8.667 -3.927 1.00 76.38 71 LYS A CA 1
ATOM 577 C C . LYS A 1 71 ? 5.101 -8.787 -4.909 1.00 76.38 71 LYS A C 1
ATOM 579 O O . LYS A 1 71 ? 6.097 -8.134 -4.679 1.00 76.38 71 LYS A O 1
ATOM 584 N N . ASP A 1 72 ? 4.962 -9.486 -6.033 1.00 79.56 72 ASP A N 1
ATOM 585 C CA . ASP A 1 72 ? 6.038 -9.602 -7.042 1.00 79.56 72 ASP A CA 1
ATOM 586 C C . ASP A 1 72 ? 6.015 -8.481 -8.104 1.00 79.56 72 ASP A C 1
ATOM 588 O O . ASP A 1 72 ? 6.839 -8.420 -9.017 1.00 79.56 72 ASP A O 1
ATOM 592 N N . LYS A 1 73 ? 5.042 -7.569 -8.000 1.00 82.44 73 LYS A N 1
ATOM 593 C CA . LYS A 1 73 ? 4.771 -6.456 -8.925 1.00 82.44 73 LYS A CA 1
ATOM 594 C C . LYS A 1 73 ? 4.940 -5.090 -8.254 1.00 82.44 73 LYS A C 1
ATOM 596 O O . LYS A 1 73 ? 4.397 -4.099 -8.743 1.00 82.44 73 LYS A O 1
ATOM 601 N N . VAL A 1 74 ? 5.681 -5.028 -7.155 1.00 84.00 74 VAL A N 1
ATOM 602 C CA . VAL A 1 74 ? 6.109 -3.787 -6.499 1.00 84.00 74 VAL A CA 1
ATOM 603 C C . VAL A 1 74 ? 7.625 -3.672 -6.660 1.00 84.00 74 VAL A C 1
ATOM 605 O O . VAL A 1 74 ? 8.327 -4.672 -6.708 1.00 84.00 74 VAL A O 1
ATOM 608 N N . HIS A 1 75 ? 8.146 -2.466 -6.837 1.00 84.88 75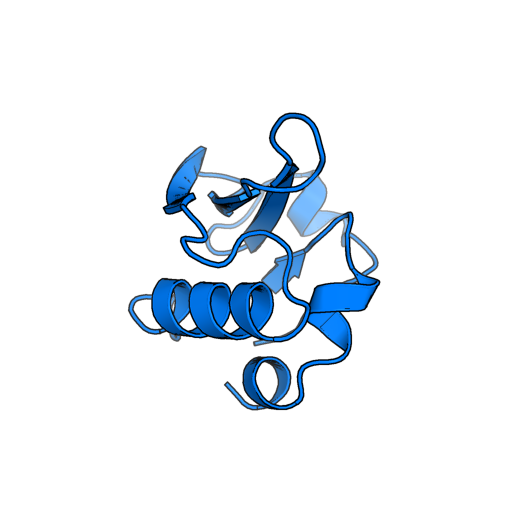 HIS A N 1
ATOM 609 C CA . HIS A 1 75 ? 9.586 -2.212 -6.853 1.00 84.88 75 HIS A CA 1
ATOM 610 C C . HIS A 1 75 ? 9.979 -1.340 -5.666 1.00 84.88 75 HIS A C 1
ATOM 612 O O . HIS A 1 75 ? 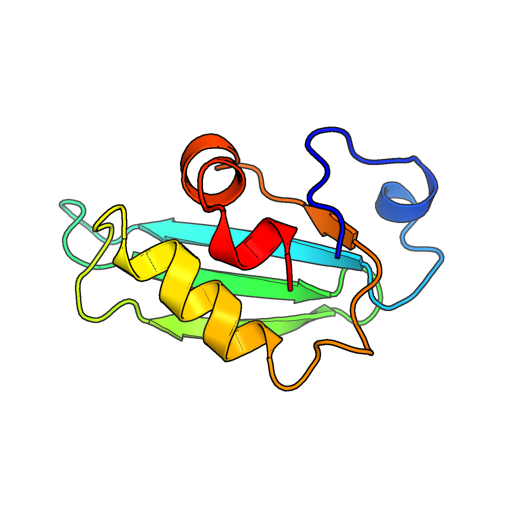10.951 -1.627 -4.972 1.00 84.88 75 HIS A O 1
ATOM 618 N N . SER A 1 76 ? 9.200 -0.295 -5.403 1.00 82.56 76 SER A N 1
ATOM 619 C CA . SER A 1 76 ? 9.370 0.552 -4.233 1.00 82.56 76 SER A CA 1
ATOM 620 C C . SER A 1 76 ? 8.025 1.040 -3.723 1.00 82.56 76 SER A C 1
ATOM 622 O O . SER A 1 76 ? 7.033 1.066 -4.461 1.00 82.56 76 SER A O 1
ATOM 624 N N . ILE A 1 77 ? 8.014 1.401 -2.444 1.00 83.50 77 ILE A N 1
ATOM 625 C CA . ILE A 1 77 ? 6.885 2.052 -1.800 1.00 83.50 77 ILE A CA 1
ATOM 626 C C . ILE A 1 77 ? 7.379 3.343 -1.160 1.00 83.50 77 ILE A C 1
ATOM 628 O O . ILE A 1 77 ? 8.343 3.318 -0.389 1.00 83.50 77 ILE A O 1
ATOM 632 N N . THR A 1 78 ? 6.707 4.446 -1.459 1.00 83.69 78 THR A N 1
ATOM 633 C CA . THR A 1 78 ? 6.907 5.739 -0.804 1.00 83.69 78 THR A CA 1
ATOM 634 C C . THR A 1 78 ? 5.659 6.110 -0.012 1.00 83.69 78 THR A C 1
ATOM 636 O O . THR A 1 78 ? 4.548 5.727 -0.372 1.00 83.69 78 THR A O 1
ATOM 639 N N . SER A 1 79 ? 5.828 6.814 1.103 1.00 78.88 79 SER A N 1
ATOM 640 C CA . SER A 1 79 ? 4.709 7.381 1.859 1.00 78.88 79 SER A CA 1
ATOM 641 C C . SER A 1 79 ? 5.144 8.676 2.521 1.00 78.88 79 SER A C 1
ATOM 643 O O . SER A 1 79 ? 6.261 8.764 3.038 1.00 78.88 79 SER A O 1
ATOM 645 N N . ASP A 1 80 ? 4.257 9.661 2.496 1.00 68.94 80 ASP A N 1
ATOM 646 C CA . ASP A 1 80 ? 4.408 10.951 3.161 1.00 68.94 80 ASP A CA 1
ATOM 647 C C . ASP A 1 80 ? 4.190 10.840 4.683 1.00 68.94 80 ASP A C 1
ATOM 649 O O . ASP A 1 80 ? 4.950 11.413 5.461 1.00 68.94 80 ASP A O 1
ATOM 653 N N . ASN A 1 81 ? 3.264 9.982 5.121 1.00 65.38 81 ASN A N 1
ATOM 654 C CA . ASN A 1 81 ? 2.973 9.655 6.522 1.00 65.38 81 ASN A CA 1
ATOM 655 C C . ASN A 1 81 ? 3.938 8.605 7.105 1.00 65.38 81 ASN A C 1
ATOM 657 O O . ASN A 1 81 ? 3.565 7.772 7.936 1.00 65.38 81 ASN A O 1
ATOM 661 N N . GLY A 1 82 ? 5.195 8.629 6.654 1.00 56.28 82 GLY A N 1
ATOM 662 C CA . GLY A 1 82 ? 6.144 7.519 6.735 1.00 56.28 82 GLY A CA 1
ATOM 663 C C . GLY A 1 82 ? 6.350 6.883 8.115 1.00 56.28 82 GLY A C 1
ATOM 664 O O . GLY A 1 82 ? 6.674 5.701 8.174 1.00 56.28 82 GLY A O 1
ATOM 665 N N . ASP A 1 83 ? 6.140 7.579 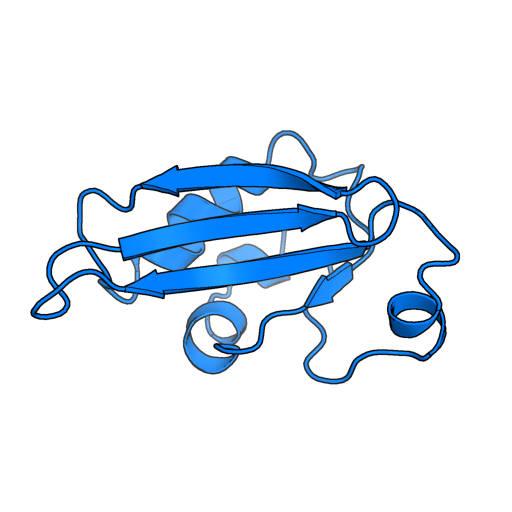9.230 1.00 61.56 83 ASP A N 1
ATOM 666 C CA . ASP A 1 83 ? 6.426 6.999 10.549 1.00 61.56 83 ASP A CA 1
ATOM 667 C C . ASP A 1 83 ? 5.504 5.828 10.935 1.00 61.56 83 ASP A C 1
ATOM 669 O O . ASP A 1 83 ? 5.975 4.833 11.493 1.00 61.56 83 ASP A O 1
ATOM 673 N N . GLU A 1 84 ? 4.224 5.880 10.555 1.00 64.12 84 GLU A N 1
ATOM 674 C CA . GLU A 1 84 ? 3.239 4.839 10.901 1.00 64.12 84 GLU A CA 1
ATOM 675 C C . GLU A 1 84 ? 3.435 3.554 10.082 1.00 64.12 84 GLU A C 1
ATOM 677 O O . GLU A 1 84 ? 3.155 2.447 10.547 1.00 64.12 84 GLU A O 1
ATOM 682 N N . LEU A 1 85 ? 3.978 3.682 8.869 1.00 64.19 85 LEU A N 1
ATOM 683 C CA . LEU A 1 85 ? 4.189 2.566 7.946 1.00 64.19 85 LEU A CA 1
ATOM 684 C C . LEU A 1 85 ? 5.600 1.968 8.058 1.00 64.19 85 LEU A C 1
ATOM 686 O O . LEU A 1 85 ? 5.749 0.743 8.003 1.00 64.19 85 LEU A O 1
ATOM 690 N N . LEU A 1 86 ? 6.638 2.791 8.281 1.00 59.97 86 LEU A N 1
ATOM 691 C CA . LEU A 1 86 ? 8.029 2.323 8.397 1.00 59.97 86 LEU A CA 1
ATOM 692 C C . LEU A 1 86 ? 8.289 1.474 9.655 1.00 59.97 86 LEU A C 1
ATOM 694 O O . LEU A 1 86 ? 9.189 0.624 9.636 1.00 59.97 86 LEU A O 1
ATOM 698 N N . HIS A 1 87 ? 7.523 1.674 10.732 1.00 56.19 87 HIS A N 1
ATOM 699 C CA . HIS A 1 87 ? 7.693 0.935 11.990 1.00 56.19 87 HIS A CA 1
ATOM 700 C C . HIS A 1 87 ? 7.180 -0.513 11.938 1.00 56.19 87 HIS A C 1
ATOM 702 O O . HIS A 1 87 ? 7.502 -1.327 12.809 1.00 56.19 87 HIS A O 1
ATOM 708 N N . THR A 1 88 ? 6.442 -0.895 10.893 1.00 55.62 88 THR A N 1
ATOM 709 C CA . THR A 1 88 ? 5.857 -2.235 10.816 1.00 55.62 88 THR A CA 1
ATOM 710 C C . THR A 1 88 ? 6.845 -3.264 10.267 1.00 55.62 88 THR A C 1
ATOM 712 O O . THR A 1 88 ? 7.087 -3.369 9.062 1.00 55.62 88 THR A O 1
ATOM 715 N N . LYS A 1 89 ? 7.364 -4.122 11.160 1.00 54.12 89 LYS A N 1
ATOM 716 C CA . LYS A 1 89 ? 8.251 -5.256 10.817 1.00 54.12 89 LYS A CA 1
ATOM 717 C C . LYS A 1 89 ? 7.665 -6.192 9.745 1.00 54.12 89 LYS A C 1
ATOM 719 O O . LYS A 1 89 ? 8.432 -6.761 8.971 1.00 54.12 89 LYS A O 1
ATOM 724 N N . LYS A 1 90 ? 6.331 -6.333 9.680 1.00 57.91 90 LYS A N 1
ATOM 725 C CA . LYS A 1 90 ? 5.622 -7.199 8.713 1.00 57.91 90 LYS A CA 1
ATOM 726 C C . LYS A 1 90 ? 5.785 -6.729 7.260 1.00 57.91 90 LYS A C 1
ATOM 728 O O . LYS A 1 90 ? 5.964 -7.564 6.385 1.00 57.91 90 LYS A O 1
ATOM 733 N N . LEU A 1 91 ? 5.805 -5.416 7.011 1.00 59.66 91 LEU A N 1
ATOM 734 C CA . LEU A 1 91 ? 5.963 -4.849 5.664 1.00 59.66 91 LEU A CA 1
ATOM 735 C C . LEU A 1 91 ? 7.414 -4.922 5.163 1.00 59.66 91 LEU A C 1
ATOM 737 O O . LEU A 1 91 ? 7.648 -5.108 3.974 1.00 59.66 91 LEU A O 1
ATOM 741 N N . ARG A 1 92 ? 8.404 -4.829 6.064 1.00 56.34 92 ARG A N 1
ATOM 742 C CA . ARG A 1 92 ? 9.836 -4.856 5.697 1.00 56.34 92 ARG A CA 1
ATOM 743 C C . ARG A 1 92 ? 10.345 -6.243 5.294 1.00 56.34 92 ARG A C 1
ATOM 745 O O . ARG A 1 92 ? 11.325 -6.327 4.563 1.00 56.34 92 ARG A O 1
ATOM 752 N N . LYS A 1 93 ? 9.706 -7.312 5.780 1.00 50.50 93 LYS A N 1
ATOM 753 C CA . LYS A 1 93 ? 10.055 -8.712 5.465 1.00 50.50 93 LYS A CA 1
ATOM 754 C C . LYS A 1 93 ? 9.180 -9.332 4.364 1.00 50.50 93 LYS A C 1
ATOM 756 O O . LYS A 1 93 ? 9.354 -10.509 4.062 1.00 50.50 93 LYS A O 1
ATOM 761 N N . ALA A 1 94 ? 8.245 -8.557 3.809 1.00 50.75 94 ALA A N 1
ATOM 762 C CA . ALA A 1 94 ? 7.317 -8.980 2.767 1.00 50.75 94 ALA A CA 1
ATOM 763 C C . ALA A 1 94 ? 7.988 -9.085 1.397 1.00 50.75 94 ALA A C 1
ATOM 765 O O . ALA A 1 94 ? 8.722 -8.150 0.979 1.00 50.75 94 ALA A O 1
#

pLDDT: mean 77.57, std 10.86, range [50.5, 91.25]

Secondary structure (DSSP, 8-state):
--EESS--HHHHTT-SS-EEEEEEEEPGGG--EEEEEEETTT--EEEEEETT-S-TTHHHHHHHHHHHTTGGG-SEEEESSHHHHHT-HHHHT-

Solvent-accessible surface area (backbone atoms only — not comparable to full-atom values): 5416 Å² total; per-residue (Å²): 81,55,78,38,88,67,80,55,66,61,64,76,70,36,76,53,79,36,36,30,38,42,50,73,52,70,40,81,91,59,56,39,23,32,41,36,41,31,29,68,52,82,62,52,69,47,77,46,76,36,91,76,10,74,40,74,68,52,53,49,50,52,50,46,63,71,39,55,89,38,60,92,60,52,65,38,37,36,40,88,71,38,70,62,54,71,70,39,70,71,57,65,76,77